Protein AF-A0A4S4ERW1-F1 (afdb_monomer)

Structure (mmCIF, N/CA/C/O backbone):
data_AF-A0A4S4ERW1-F1
#
_entry.id   AF-A0A4S4ERW1-F1
#
loop_
_atom_site.group_PDB
_atom_site.id
_atom_site.type_symbol
_atom_site.label_atom_id
_atom_site.label_alt_id
_atom_site.label_comp_id
_atom_site.label_asym_id
_atom_site.label_entity_id
_atom_site.label_seq_id
_atom_site.pdbx_PDB_ins_code
_atom_site.Cartn_x
_atom_site.Cartn_y
_atom_site.Cartn_z
_atom_site.occupancy
_atom_site.B_iso_or_equiv
_atom_site.auth_seq_id
_atom_site.auth_comp_id
_atom_site.auth_asym_id
_atom_site.auth_atom_id
_atom_site.pdbx_PDB_model_num
ATOM 1 N N . MET A 1 1 ? -37.618 -15.384 28.992 1.00 48.53 1 MET A N 1
ATOM 2 C CA . MET A 1 1 ? -36.360 -16.161 28.914 1.00 48.53 1 MET A CA 1
ATOM 3 C C . MET A 1 1 ? -36.629 -17.447 28.158 1.00 48.53 1 MET A C 1
ATOM 5 O O . MET A 1 1 ? -37.387 -18.264 28.655 1.00 48.53 1 MET A O 1
ATOM 9 N N . MET A 1 2 ? -36.035 -17.622 26.979 1.00 42.25 2 MET A N 1
ATOM 10 C CA . MET A 1 2 ? -36.024 -18.901 26.263 1.00 42.25 2 MET A CA 1
ATOM 11 C C . MET A 1 2 ? -34.745 -18.972 25.428 1.00 42.25 2 MET A C 1
ATOM 13 O O . MET A 1 2 ? -34.530 -18.161 24.532 1.00 42.25 2 MET A O 1
ATOM 17 N N . LYS A 1 3 ? -33.874 -19.918 25.790 1.00 64.06 3 LYS A N 1
ATOM 18 C CA . LYS A 1 3 ? -32.624 -20.248 25.101 1.00 64.06 3 LYS A CA 1
ATOM 19 C C . LYS A 1 3 ? -32.969 -21.125 23.900 1.00 64.06 3 LYS A C 1
ATOM 21 O O . LYS A 1 3 ? -33.607 -22.159 24.086 1.00 64.06 3 LYS A O 1
ATOM 26 N N . ARG A 1 4 ? -32.544 -20.751 22.692 1.00 68.12 4 ARG A N 1
ATOM 27 C CA . ARG A 1 4 ? -32.564 -21.662 21.540 1.00 68.12 4 ARG A CA 1
ATOM 28 C C . ARG A 1 4 ? -31.151 -21.833 20.998 1.00 68.12 4 ARG A C 1
ATOM 30 O O . ARG A 1 4 ? -30.452 -20.870 20.712 1.00 68.12 4 ARG A O 1
ATOM 37 N N . VAL A 1 5 ? -30.762 -23.101 21.003 1.00 56.06 5 VAL A N 1
ATOM 38 C CA . VAL A 1 5 ? -29.459 -23.695 20.715 1.00 56.06 5 VAL A CA 1
ATOM 39 C C . VAL A 1 5 ? -29.220 -23.686 19.205 1.00 56.06 5 VAL A C 1
ATOM 41 O O . VAL A 1 5 ? -30.100 -24.091 18.447 1.00 56.06 5 VAL A O 1
ATOM 44 N N . TRP A 1 6 ? -28.037 -23.256 18.769 1.00 48.66 6 TRP A N 1
ATOM 45 C CA . TRP A 1 6 ? -27.617 -23.344 17.371 1.00 48.66 6 TRP A CA 1
ATOM 46 C C . TRP A 1 6 ? -27.142 -24.773 17.073 1.00 48.66 6 TRP A C 1
ATOM 48 O O . TRP A 1 6 ? -26.210 -25.263 17.707 1.00 48.66 6 TRP A O 1
ATOM 58 N N . ARG A 1 7 ? -27.804 -25.464 16.134 1.00 51.75 7 ARG A N 1
ATOM 59 C CA . ARG A 1 7 ? -27.327 -26.745 15.590 1.00 51.75 7 ARG A CA 1
ATOM 60 C C . ARG A 1 7 ? -26.324 -26.454 14.476 1.00 51.75 7 ARG A C 1
ATOM 62 O O . ARG A 1 7 ? -26.685 -25.849 13.473 1.00 51.75 7 ARG A O 1
ATOM 69 N N . ILE A 1 8 ? -25.089 -26.900 14.660 1.00 54.84 8 ILE A N 1
ATOM 70 C CA . ILE A 1 8 ? -24.050 -26.907 13.629 1.00 54.84 8 ILE A CA 1
ATOM 71 C C . ILE A 1 8 ? -24.342 -28.109 12.726 1.00 54.84 8 ILE A C 1
ATOM 73 O O . ILE A 1 8 ? -24.468 -29.227 13.226 1.00 54.84 8 ILE A O 1
ATOM 77 N N . SER A 1 9 ? -24.517 -27.876 11.424 1.00 55.94 9 SER A N 1
ATOM 78 C CA . SER A 1 9 ? -24.581 -28.960 10.440 1.00 55.94 9 SER A CA 1
ATOM 79 C C . SER A 1 9 ? -23.174 -29.220 9.921 1.00 55.94 9 SER A C 1
ATOM 81 O O . SER A 1 9 ? -22.561 -28.346 9.314 1.00 55.94 9 SER A O 1
ATOM 83 N N . ASP A 1 10 ? -22.686 -30.416 10.225 1.00 54.62 10 ASP A N 1
ATOM 84 C CA . ASP A 1 10 ? -21.491 -31.043 9.677 1.00 54.62 10 ASP A CA 1
ATOM 85 C C . ASP A 1 10 ? -21.842 -31.661 8.316 1.00 54.62 10 ASP A C 1
ATOM 87 O O . ASP A 1 10 ? -22.820 -32.405 8.200 1.00 54.62 10 ASP A O 1
ATOM 91 N N . ALA A 1 11 ? -21.077 -31.317 7.284 1.00 50.59 11 ALA A N 1
ATOM 92 C CA . ALA A 1 11 ? -21.122 -31.978 5.988 1.00 50.59 11 ALA A CA 1
ATOM 93 C C . ALA A 1 11 ? -19.751 -31.851 5.315 1.00 50.59 11 ALA A C 1
ATOM 95 O O . ALA A 1 11 ? -19.509 -30.986 4.473 1.00 50.59 11 ALA A O 1
ATOM 96 N N . ALA A 1 12 ? -18.846 -32.744 5.702 1.00 55.03 12 ALA A N 1
ATOM 97 C CA . ALA A 1 12 ? -17.733 -33.155 4.866 1.00 55.03 12 ALA A CA 1
ATOM 98 C C . ALA A 1 12 ? -18.267 -33.930 3.652 1.00 55.03 12 ALA A C 1
ATOM 100 O O . ALA A 1 12 ? -18.848 -34.993 3.844 1.00 55.03 12 ALA A O 1
ATOM 101 N N . GLN A 1 13 ? -18.027 -33.446 2.430 1.00 47.94 13 GLN A N 1
ATOM 102 C CA . GLN A 1 13 ? -17.860 -34.292 1.240 1.00 47.94 13 GLN A C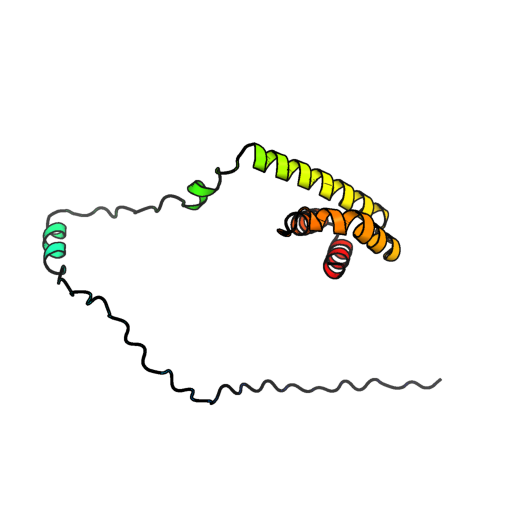A 1
ATOM 103 C C . GLN A 1 13 ? -16.909 -33.604 0.256 1.00 47.94 13 GLN A C 1
ATOM 105 O O . GLN A 1 13 ? -17.265 -32.658 -0.441 1.00 47.94 13 GLN A O 1
ATOM 110 N N . ALA A 1 14 ? -15.670 -34.090 0.228 1.00 51.53 14 ALA A N 1
ATOM 111 C CA . ALA A 1 14 ? -14.765 -33.906 -0.890 1.00 51.53 14 ALA A CA 1
ATOM 112 C C . ALA A 1 14 ? -15.038 -35.041 -1.882 1.00 51.53 14 ALA A C 1
ATOM 114 O O . ALA A 1 14 ? -14.721 -36.187 -1.578 1.00 51.53 14 ALA A O 1
ATOM 115 N N . GLU A 1 15 ? -15.596 -34.741 -3.056 1.00 46.62 15 GLU A N 1
ATOM 116 C CA . GLU A 1 15 ? -15.647 -35.704 -4.159 1.00 46.62 15 GLU A CA 1
ATOM 117 C C . GLU A 1 15 ? -14.982 -35.124 -5.413 1.00 46.62 15 GLU A C 1
ATOM 119 O O . GLU A 1 15 ? -15.461 -34.203 -6.075 1.00 46.62 15 GLU A O 1
ATOM 124 N N . LEU A 1 16 ? -13.807 -35.690 -5.694 1.00 52.97 16 LEU A N 1
ATOM 125 C CA . LEU A 1 16 ? -13.060 -35.604 -6.937 1.00 52.97 16 LEU A CA 1
ATOM 126 C C . LEU A 1 16 ? -13.850 -36.300 -8.051 1.00 52.97 16 LEU A C 1
ATOM 128 O O . LEU A 1 16 ? -13.867 -37.526 -8.117 1.00 52.97 16 LEU A O 1
ATOM 132 N N . PHE A 1 17 ? -14.398 -35.537 -8.994 1.00 43.50 17 PHE A N 1
ATOM 133 C CA . PHE A 1 17 ? -14.829 -36.086 -10.282 1.00 43.50 17 PHE A CA 1
ATOM 134 C C . PHE A 1 17 ? -14.061 -35.440 -11.430 1.00 43.50 17 PHE A C 1
ATOM 136 O O . PHE A 1 17 ? -14.553 -34.586 -12.162 1.00 43.50 17 PHE A O 1
ATOM 143 N N . LEU A 1 18 ? -12.827 -35.909 -11.618 1.00 51.59 18 LEU A N 1
ATOM 144 C CA . LEU A 1 18 ? -12.153 -35.853 -12.909 1.00 51.59 18 LEU A CA 1
ATOM 145 C C . LEU A 1 18 ? -12.619 -37.043 -13.749 1.00 51.59 18 LEU A C 1
ATOM 147 O O . LEU A 1 18 ? -11.984 -38.094 -13.722 1.00 51.59 18 LEU A O 1
ATOM 151 N N . HIS A 1 19 ? -13.686 -36.892 -14.536 1.00 43.12 19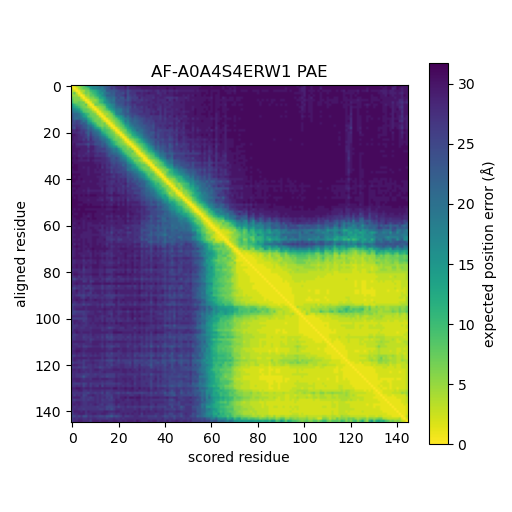 HIS A N 1
ATOM 152 C CA . HIS A 1 19 ? -13.784 -37.681 -15.762 1.00 43.12 19 HIS A CA 1
ATOM 153 C C . HIS A 1 19 ? -14.754 -37.104 -16.798 1.00 43.12 19 HIS A C 1
ATOM 155 O O . HIS A 1 19 ? -15.942 -36.942 -16.546 1.00 43.12 19 HIS A O 1
ATOM 161 N N . ARG A 1 20 ? -14.222 -37.011 -18.024 1.00 40.66 20 ARG A N 1
ATOM 162 C CA . ARG A 1 20 ? -14.923 -37.172 -19.305 1.00 40.66 20 ARG A CA 1
ATOM 163 C C . ARG A 1 20 ? -15.572 -35.924 -19.903 1.00 40.66 20 ARG A C 1
ATOM 165 O O . ARG A 1 20 ? -16.725 -35.612 -19.645 1.00 40.66 20 ARG A O 1
ATOM 172 N N . SER A 1 21 ? -14.891 -35.364 -20.903 1.00 42.81 21 SER A N 1
ATOM 173 C CA . SER A 1 21 ? -15.470 -35.217 -22.246 1.00 42.81 21 SER A CA 1
ATOM 174 C C . SER A 1 21 ? -14.363 -35.084 -23.290 1.00 42.81 21 SER A C 1
ATOM 176 O O . SER A 1 21 ? -13.556 -34.163 -23.275 1.00 42.81 21 SER A O 1
ATOM 178 N N . SER A 1 22 ? -14.326 -36.076 -24.177 1.00 56.50 22 SER A N 1
ATOM 179 C CA . SER A 1 22 ? -13.479 -36.157 -25.361 1.00 56.50 22 SER A CA 1
ATOM 180 C C . SER A 1 22 ? -13.857 -35.046 -26.343 1.00 56.50 22 SER A C 1
ATOM 182 O O . SER A 1 22 ? -14.948 -35.064 -26.907 1.00 56.50 22 SER A O 1
ATOM 184 N N . ALA A 1 23 ? -12.949 -34.099 -26.569 1.00 43.84 23 ALA A N 1
ATOM 185 C CA . ALA A 1 23 ? -13.012 -33.181 -27.698 1.00 43.84 23 ALA A CA 1
ATOM 186 C C . ALA A 1 23 ? -11.847 -33.509 -28.637 1.00 43.84 23 ALA A C 1
ATOM 188 O O . ALA A 1 23 ? -10.683 -33.333 -28.289 1.00 43.84 23 ALA A O 1
ATOM 189 N N . LYS A 1 24 ? -12.169 -34.044 -29.819 1.00 56.22 24 LYS A N 1
ATOM 190 C CA . LYS A 1 24 ? -11.221 -34.289 -30.915 1.00 56.22 24 LYS A CA 1
ATOM 191 C C . LYS A 1 24 ? -10.533 -32.972 -31.309 1.00 56.22 24 LYS A C 1
ATOM 193 O O . LYS A 1 24 ? -11.237 -32.078 -31.786 1.00 56.22 24 LYS A O 1
ATOM 198 N N . PRO A 1 25 ? -9.198 -32.838 -31.223 1.00 42.16 25 PRO A N 1
ATOM 199 C CA . PRO A 1 25 ? -8.510 -31.733 -31.867 1.00 42.16 25 PRO A CA 1
ATOM 200 C C . PRO A 1 25 ? -8.324 -32.067 -33.348 1.00 42.16 25 PRO A C 1
ATOM 202 O O . PRO A 1 25 ? -7.793 -33.116 -33.711 1.00 42.16 25 PRO A O 1
ATOM 205 N N . LYS A 1 26 ? -8.808 -31.165 -34.200 1.00 48.53 26 LYS A N 1
ATOM 206 C CA . LYS A 1 26 ? -8.589 -31.165 -35.646 1.00 48.53 26 LYS A CA 1
ATOM 207 C C . LYS A 1 26 ? -7.084 -31.122 -35.931 1.00 48.53 26 LYS A C 1
ATOM 209 O O . LYS A 1 26 ? -6.363 -30.326 -35.337 1.00 48.53 26 LYS A O 1
ATOM 214 N N . THR A 1 27 ? -6.651 -31.981 -36.849 1.00 43.81 27 THR A N 1
ATOM 215 C CA . THR A 1 27 ? -5.307 -32.058 -37.422 1.00 43.81 27 THR A CA 1
ATOM 216 C C . THR A 1 27 ? -4.773 -30.673 -37.778 1.00 43.81 27 THR A C 1
ATOM 218 O O . THR A 1 27 ? -5.304 -30.012 -38.668 1.00 43.81 27 THR A O 1
ATOM 221 N N . LEU A 1 28 ? -3.704 -30.257 -37.103 1.00 39.59 28 LEU A N 1
ATOM 222 C CA . LEU A 1 28 ? -2.880 -29.121 -37.493 1.00 39.59 28 LEU A CA 1
ATOM 223 C C . LEU A 1 28 ? -1.457 -29.658 -37.650 1.00 39.59 28 LEU A C 1
ATOM 225 O O . LEU A 1 28 ? -0.765 -29.961 -36.680 1.00 39.59 28 LEU A O 1
ATOM 229 N N . THR A 1 29 ? -1.090 -29.892 -38.906 1.00 44.62 29 THR A N 1
ATOM 230 C CA . THR A 1 29 ? 0.228 -30.345 -39.341 1.00 44.62 29 THR A CA 1
ATOM 231 C C . THR A 1 29 ? 1.265 -29.293 -38.960 1.00 44.62 29 THR A C 1
ATOM 233 O O . THR A 1 29 ? 1.405 -28.286 -39.646 1.00 44.62 29 THR A O 1
ATOM 236 N N . ASN A 1 30 ? 1.992 -29.521 -37.868 1.00 46.06 30 ASN A N 1
ATOM 237 C CA . ASN A 1 30 ? 3.216 -28.785 -37.564 1.00 46.06 30 ASN A CA 1
ATOM 238 C C . ASN A 1 30 ? 4.404 -29.528 -38.197 1.00 46.06 30 ASN A C 1
ATOM 240 O O . ASN A 1 30 ? 4.555 -30.728 -37.949 1.00 46.06 30 ASN A O 1
ATOM 244 N N . PRO A 1 31 ? 5.270 -28.864 -38.982 1.00 44.91 31 PRO A N 1
ATOM 245 C CA . PRO A 1 31 ? 6.525 -29.462 -39.405 1.00 44.91 31 PRO A CA 1
ATOM 246 C C . PRO A 1 31 ? 7.461 -29.535 -38.190 1.00 44.91 31 PRO A C 1
ATOM 248 O O . PRO A 1 31 ? 7.948 -28.522 -37.693 1.00 44.91 31 PRO A O 1
ATOM 251 N N . LEU A 1 32 ? 7.692 -30.747 -37.686 1.00 46.69 32 LEU A N 1
ATOM 252 C CA . LEU A 1 32 ? 8.765 -31.022 -36.732 1.00 46.69 32 LEU A CA 1
ATOM 253 C C . LEU A 1 32 ? 10.115 -30.693 -37.395 1.00 46.69 32 LEU A C 1
ATOM 255 O O . LEU A 1 32 ? 10.387 -31.228 -38.473 1.00 46.69 32 LEU A O 1
ATOM 259 N N . PRO A 1 33 ? 11.010 -29.909 -36.767 1.00 48.50 33 PRO A N 1
ATOM 260 C CA . PRO A 1 33 ? 12.412 -29.979 -37.125 1.00 48.50 33 PRO A CA 1
ATOM 261 C C . PRO A 1 33 ? 12.922 -31.334 -36.630 1.00 48.50 33 PRO A C 1
ATOM 263 O O . PRO A 1 33 ? 12.950 -31.619 -35.432 1.00 48.50 33 PRO A O 1
ATOM 266 N N . ILE A 1 34 ? 13.273 -32.197 -37.579 1.00 48.75 34 ILE A N 1
ATOM 267 C CA . ILE A 1 34 ? 13.995 -33.444 -37.343 1.00 48.75 34 ILE A CA 1
ATOM 268 C C . ILE A 1 34 ? 15.276 -33.072 -36.592 1.00 48.75 34 ILE A C 1
ATOM 270 O O . ILE A 1 34 ? 16.225 -32.563 -37.185 1.00 48.75 34 ILE A O 1
ATOM 274 N N . LEU A 1 35 ? 15.305 -33.306 -35.278 1.00 41.75 35 LEU A N 1
ATOM 275 C CA . LEU A 1 35 ? 16.542 -33.291 -34.513 1.00 41.75 35 LEU A CA 1
ATOM 276 C C . LEU A 1 35 ? 17.329 -34.528 -34.952 1.00 41.75 35 LEU A C 1
ATOM 278 O O . LEU A 1 35 ? 17.126 -35.638 -34.453 1.00 41.75 35 LEU A O 1
ATOM 282 N N . THR A 1 36 ? 18.189 -34.346 -35.947 1.00 42.97 36 THR A N 1
ATOM 283 C CA . THR A 1 36 ? 19.213 -35.307 -36.336 1.00 42.97 36 THR A CA 1
ATOM 284 C C . THR A 1 36 ? 20.004 -35.674 -35.084 1.00 42.97 36 THR A C 1
ATOM 286 O O . THR A 1 36 ? 20.765 -34.872 -34.546 1.00 42.97 36 THR A O 1
ATOM 289 N N . LYS A 1 37 ? 19.807 -36.904 -34.591 1.00 47.06 37 LYS A N 1
ATOM 290 C CA . LYS A 1 37 ? 20.675 -37.545 -33.599 1.00 47.06 37 LYS A CA 1
ATOM 291 C C . LYS A 1 37 ? 22.073 -37.670 -34.205 1.00 47.06 37 LYS A C 1
ATOM 293 O O . LYS A 1 37 ? 22.428 -38.701 -34.770 1.00 47.06 37 LYS A O 1
ATOM 298 N N . ILE A 1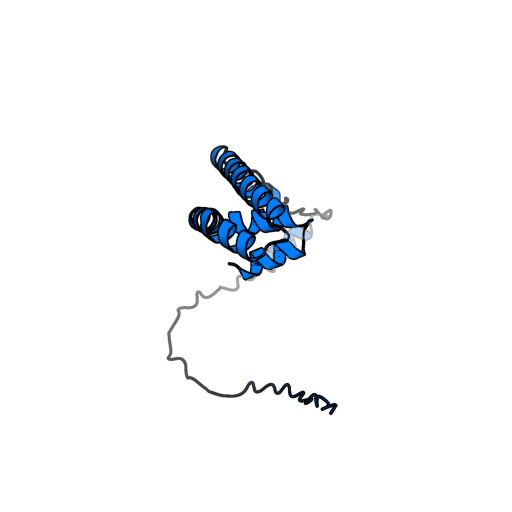 38 ? 22.876 -36.618 -34.097 1.00 50.28 38 ILE A N 1
ATOM 299 C CA . ILE A 1 38 ? 24.315 -36.718 -34.301 1.00 50.28 38 ILE A CA 1
ATOM 300 C C . ILE A 1 38 ? 24.852 -37.423 -33.058 1.00 50.28 38 ILE A C 1
ATOM 302 O O . ILE A 1 38 ? 24.833 -36.888 -31.952 1.00 50.28 38 ILE A O 1
ATOM 306 N N . SER A 1 39 ? 25.271 -38.672 -33.246 1.00 49.66 39 SER A N 1
ATOM 307 C CA . SER A 1 39 ? 25.946 -39.497 -32.249 1.00 49.66 39 SER A CA 1
ATOM 308 C C . SER A 1 39 ? 27.298 -38.869 -31.877 1.00 49.66 39 SER A C 1
ATOM 310 O O . SER A 1 39 ? 28.348 -39.275 -32.371 1.00 49.66 39 SER A O 1
ATOM 312 N N . THR A 1 40 ? 27.291 -37.893 -30.970 1.00 51.41 40 THR A N 1
ATOM 313 C CA . THR A 1 40 ? 28.498 -37.283 -30.378 1.00 51.41 40 THR A CA 1
ATOM 314 C C . THR A 1 40 ? 29.173 -38.174 -29.331 1.00 51.41 40 THR A C 1
ATOM 316 O O . THR A 1 40 ? 30.210 -37.811 -28.779 1.00 51.41 40 THR A O 1
ATOM 319 N N . GLN A 1 41 ? 28.657 -39.383 -29.093 1.00 50.16 41 GLN A N 1
ATOM 320 C CA . GLN A 1 41 ? 29.158 -40.276 -28.046 1.00 50.16 41 GLN A CA 1
ATOM 321 C C . GLN A 1 41 ? 30.599 -40.767 -28.283 1.00 50.16 41 GLN A C 1
ATOM 323 O O . GLN A 1 41 ? 31.273 -41.139 -27.325 1.00 50.16 41 GLN A O 1
ATOM 328 N N . ARG A 1 42 ? 31.108 -40.727 -29.528 1.00 45.78 42 ARG A N 1
ATOM 329 C CA . ARG A 1 42 ? 32.518 -41.054 -29.821 1.00 45.78 42 ARG A CA 1
ATOM 330 C C . ARG A 1 42 ? 33.485 -39.903 -29.555 1.00 45.78 42 ARG A C 1
ATOM 332 O O . ARG A 1 42 ? 34.555 -40.158 -29.021 1.00 45.78 42 ARG A O 1
ATOM 339 N N . PHE A 1 43 ? 33.106 -38.659 -29.849 1.00 47.94 43 PHE A N 1
ATOM 340 C CA . PHE A 1 43 ? 34.039 -37.526 -29.766 1.00 47.94 43 PHE A CA 1
ATOM 341 C C . PHE A 1 43 ? 34.364 -37.130 -28.319 1.00 47.94 43 PHE A C 1
ATOM 343 O O . PHE A 1 43 ? 35.458 -36.671 -28.015 1.00 47.94 43 PHE A O 1
ATOM 350 N N . ILE A 1 44 ? 33.426 -37.359 -27.396 1.00 53.34 44 ILE A N 1
ATOM 351 C CA . ILE A 1 44 ? 33.623 -37.029 -25.981 1.00 53.34 44 ILE A CA 1
ATOM 352 C C . ILE A 1 44 ? 34.615 -38.001 -25.323 1.00 53.34 44 ILE A C 1
ATOM 354 O O . ILE A 1 44 ? 35.395 -37.591 -24.472 1.00 53.34 44 ILE A O 1
ATOM 358 N N . ARG A 1 45 ? 34.661 -39.277 -25.730 1.00 48.16 45 ARG A N 1
ATOM 359 C CA . ARG A 1 45 ? 35.471 -40.296 -25.036 1.00 48.16 45 ARG A CA 1
ATOM 360 C C . ARG A 1 45 ? 36.984 -40.145 -25.245 1.00 48.16 45 ARG A C 1
ATOM 362 O O . ARG A 1 45 ? 37.738 -40.618 -24.401 1.00 48.16 45 ARG A O 1
ATOM 369 N N . GLU A 1 46 ? 37.420 -39.481 -26.314 1.00 46.22 46 GLU A N 1
ATOM 370 C CA . GLU A 1 46 ? 38.848 -39.282 -26.614 1.00 46.22 46 GLU A CA 1
ATOM 371 C C . GLU A 1 46 ? 39.487 -38.121 -25.838 1.00 46.22 46 GLU A C 1
ATOM 373 O O . GLU A 1 46 ? 40.667 -38.197 -25.505 1.00 46.22 46 GLU A O 1
ATOM 378 N N . LEU A 1 47 ? 38.729 -37.089 -25.447 1.00 49.41 47 LEU A N 1
ATOM 379 C CA . LEU A 1 47 ? 39.295 -35.957 -24.696 1.00 49.41 47 LEU A CA 1
ATOM 380 C C . LEU A 1 47 ? 39.527 -36.265 -23.206 1.00 49.41 47 LEU A C 1
ATOM 382 O O . LEU A 1 47 ? 40.439 -35.706 -22.598 1.00 49.41 47 LEU A O 1
ATOM 386 N N . TYR A 1 48 ? 38.759 -37.186 -22.615 1.00 47.47 48 TYR A N 1
ATOM 387 C CA . TYR A 1 48 ? 38.883 -37.541 -21.191 1.00 47.47 48 TYR A CA 1
ATOM 388 C C . TYR A 1 48 ? 39.962 -38.589 -20.889 1.00 47.47 48 TYR A C 1
ATOM 390 O O . TYR A 1 48 ? 40.288 -38.798 -19.724 1.00 47.47 48 TYR A O 1
ATOM 398 N N . ALA A 1 49 ? 40.546 -39.234 -21.904 1.00 49.78 49 ALA A N 1
ATOM 399 C CA . ALA A 1 49 ? 41.631 -40.198 -21.702 1.00 49.78 49 ALA A CA 1
ATOM 400 C C . ALA A 1 49 ? 43.009 -39.532 -21.495 1.00 49.78 49 ALA A C 1
ATOM 402 O O . ALA A 1 49 ? 43.950 -40.206 -21.087 1.00 49.78 49 ALA A O 1
ATOM 403 N N . SER A 1 50 ? 43.137 -38.220 -21.749 1.00 54.28 50 SER A N 1
ATOM 404 C CA . SER A 1 50 ? 44.426 -37.507 -21.720 1.00 54.28 50 SER A CA 1
ATOM 405 C C . SER A 1 50 ? 44.568 -36.452 -20.616 1.00 54.28 50 SER A C 1
ATOM 407 O O . SER A 1 50 ? 45.636 -35.853 -20.498 1.00 54.28 50 SER A O 1
ATOM 409 N N . GLN A 1 51 ? 43.553 -36.184 -19.797 1.00 51.16 51 GLN A N 1
ATOM 410 C CA . GLN A 1 51 ? 43.678 -35.199 -18.720 1.00 51.16 51 GLN A CA 1
ATOM 411 C C . GLN A 1 51 ? 42.945 -35.691 -17.484 1.00 51.16 51 GLN A C 1
ATOM 413 O O . GLN A 1 51 ? 41.733 -35.861 -17.515 1.00 51.16 51 GLN A O 1
ATOM 418 N N . ASN A 1 52 ? 43.681 -35.878 -16.387 1.00 54.25 52 ASN A N 1
ATOM 419 C CA . ASN A 1 52 ? 43.101 -35.912 -15.048 1.00 54.25 52 ASN A CA 1
ATOM 420 C C . ASN A 1 52 ? 42.293 -34.618 -14.843 1.00 54.25 52 ASN A C 1
ATOM 422 O O . ASN A 1 52 ? 42.914 -33.560 -14.683 1.00 54.25 52 ASN A O 1
ATOM 426 N N . PRO A 1 53 ? 40.948 -34.636 -14.826 1.00 52.84 53 PRO A N 1
ATOM 427 C CA . PRO A 1 53 ? 40.196 -33.430 -14.568 1.00 52.84 53 PRO A CA 1
ATOM 428 C C . PRO A 1 53 ? 40.129 -33.279 -13.051 1.00 52.84 53 PRO A C 1
ATOM 430 O O . PRO A 1 53 ? 39.441 -34.027 -12.355 1.00 52.84 53 PRO A O 1
ATOM 433 N N . LYS A 1 54 ? 40.843 -32.283 -12.525 1.00 63.38 54 LYS A N 1
ATOM 434 C CA . LYS A 1 54 ? 40.453 -31.660 -11.256 1.00 63.38 54 LYS A CA 1
ATOM 435 C C . LYS A 1 54 ? 38.967 -31.296 -11.398 1.00 63.38 54 LYS A C 1
ATOM 437 O O . LYS A 1 54 ? 38.616 -30.759 -12.451 1.00 63.38 54 LYS A O 1
ATOM 442 N N . PRO A 1 55 ? 38.093 -31.566 -10.413 1.00 57.62 55 PRO A N 1
ATOM 443 C CA . PRO A 1 55 ? 36.705 -31.141 -10.501 1.00 57.62 55 PRO A CA 1
ATOM 444 C C . PRO A 1 55 ? 36.689 -29.613 -10.557 1.00 57.62 55 PRO A C 1
ATOM 446 O O . PRO A 1 55 ? 36.851 -28.938 -9.543 1.00 57.62 55 PRO A O 1
ATOM 449 N N . SER A 1 56 ? 36.569 -29.054 -11.760 1.00 62.06 56 SER A N 1
ATOM 450 C CA . SER A 1 56 ? 36.295 -27.640 -11.935 1.00 62.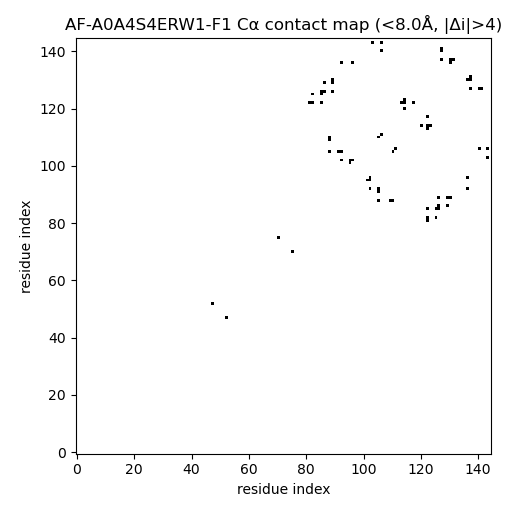06 56 SER A CA 1
ATOM 451 C C . SER A 1 56 ? 34.876 -27.441 -11.435 1.00 62.06 56 SER A C 1
ATOM 453 O O . SER A 1 56 ? 33.910 -27.829 -12.096 1.00 62.06 56 SER A O 1
ATOM 455 N N . SER A 1 57 ? 34.751 -26.894 -10.231 1.00 62.75 57 SER A N 1
ATOM 456 C CA . SER A 1 57 ? 33.504 -26.331 -9.750 1.00 62.75 57 SER A CA 1
ATOM 457 C C . SER A 1 57 ? 33.102 -25.231 -10.727 1.00 62.75 57 SER A C 1
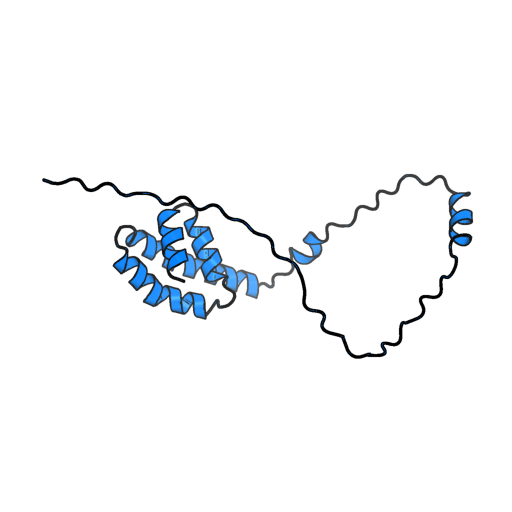ATOM 459 O O . SER A 1 57 ? 33.572 -24.098 -10.653 1.00 62.75 57 SER A O 1
ATOM 461 N N . PHE A 1 58 ? 32.247 -25.568 -11.691 1.00 61.47 58 PHE A N 1
ATOM 462 C CA . PHE A 1 58 ? 31.532 -24.575 -12.477 1.00 61.47 58 PHE A CA 1
ATOM 463 C C . PHE A 1 58 ? 30.556 -23.879 -11.527 1.00 61.47 58 PHE A C 1
ATOM 465 O O . PHE A 1 58 ? 29.394 -24.252 -11.403 1.00 61.47 58 PHE A O 1
ATOM 472 N N . SER A 1 59 ? 31.077 -22.909 -10.778 1.00 68.62 59 SER A N 1
ATOM 473 C CA . SER A 1 59 ? 30.273 -21.979 -10.005 1.00 68.62 59 SER A CA 1
ATOM 474 C C . SER A 1 59 ? 29.549 -21.105 -11.016 1.00 68.62 59 SER A C 1
ATOM 476 O O . SER A 1 59 ? 30.176 -20.301 -11.709 1.00 68.62 59 SER A O 1
ATOM 478 N N . PHE A 1 60 ? 28.241 -21.310 -11.166 1.00 68.56 60 PHE A N 1
ATOM 479 C CA . PHE A 1 60 ? 27.420 -20.373 -11.916 1.00 68.56 60 PHE A CA 1
ATOM 480 C C . PHE A 1 60 ? 27.547 -19.007 -11.231 1.00 68.56 60 PHE A C 1
ATOM 482 O O . PHE A 1 60 ? 27.262 -18.912 -10.033 1.00 68.56 60 PHE A O 1
ATOM 489 N N . PRO A 1 61 ? 27.997 -17.952 -11.937 1.00 72.19 61 PRO A N 1
ATOM 490 C CA . PRO A 1 61 ? 28.025 -16.622 -11.353 1.00 72.19 61 PRO A CA 1
ATOM 491 C C . PRO A 1 61 ? 26.609 -16.266 -10.905 1.00 72.19 61 PRO A C 1
ATOM 493 O O . PRO A 1 61 ? 25.642 -16.566 -11.605 1.00 72.19 61 PRO A O 1
ATOM 496 N N . ASN A 1 62 ? 26.490 -15.672 -9.718 1.00 77.94 62 ASN A N 1
ATOM 497 C CA . ASN A 1 62 ? 25.207 -15.329 -9.122 1.00 77.94 62 ASN A CA 1
ATOM 498 C C . ASN A 1 62 ? 24.414 -14.419 -10.075 1.00 77.94 62 ASN A C 1
ATOM 500 O O . ASN A 1 62 ? 24.673 -13.218 -10.164 1.00 77.94 62 ASN A O 1
ATOM 504 N N . ILE A 1 63 ? 23.450 -15.008 -10.786 1.00 78.75 63 ILE A N 1
ATOM 505 C CA . ILE A 1 63 ? 22.647 -14.337 -11.813 1.00 78.75 63 ILE A CA 1
ATOM 506 C C . ILE A 1 63 ? 21.860 -13.172 -11.197 1.00 78.75 63 ILE A C 1
ATOM 508 O O . ILE A 1 63 ? 21.639 -12.167 -11.865 1.00 78.75 63 ILE A O 1
ATOM 512 N N . ILE A 1 64 ? 21.523 -13.249 -9.902 1.00 75.19 64 ILE A N 1
ATOM 513 C CA . ILE A 1 64 ? 20.833 -12.183 -9.160 1.00 75.19 64 ILE A CA 1
ATOM 514 C C . ILE A 1 64 ? 21.639 -10.874 -9.212 1.00 75.19 64 ILE A C 1
ATOM 516 O O . ILE A 1 64 ? 21.065 -9.804 -9.409 1.00 75.19 64 ILE A O 1
ATOM 520 N N . GLY A 1 65 ? 22.973 -10.948 -9.133 1.00 75.81 65 GLY A N 1
ATOM 521 C CA . GLY A 1 65 ? 23.852 -9.776 -9.196 1.00 75.81 65 GLY A CA 1
ATOM 522 C C . GLY A 1 65 ? 23.811 -9.032 -10.537 1.00 75.81 65 GLY A C 1
ATOM 523 O O . GLY A 1 65 ? 24.094 -7.838 -10.578 1.00 75.81 65 GLY A O 1
ATOM 524 N N . LEU A 1 66 ? 23.401 -9.695 -11.625 1.00 75.38 66 LEU A N 1
ATOM 525 C CA . LEU A 1 66 ? 23.246 -9.063 -12.943 1.00 75.38 66 LEU A CA 1
ATOM 526 C C . LEU A 1 66 ? 22.027 -8.129 -13.007 1.00 75.38 66 LEU A C 1
ATOM 528 O O . LEU A 1 66 ? 21.979 -7.233 -13.853 1.00 75.38 66 LEU A O 1
ATOM 532 N N . PHE A 1 67 ? 21.057 -8.331 -12.113 1.00 73.12 67 PHE A N 1
ATOM 533 C CA . PHE A 1 67 ? 19.810 -7.569 -12.050 1.00 73.12 67 PHE A CA 1
ATOM 534 C C . PHE A 1 67 ? 19.737 -6.639 -10.832 1.00 73.12 67 PHE A C 1
ATOM 536 O O . PHE A 1 67 ? 19.020 -5.644 -10.882 1.00 73.12 67 PHE A O 1
ATOM 543 N N . ALA A 1 68 ? 20.509 -6.912 -9.774 1.00 69.56 68 ALA A N 1
ATOM 544 C CA . ALA A 1 68 ? 20.473 -6.164 -8.515 1.00 69.56 68 ALA A CA 1
ATOM 545 C C . ALA A 1 68 ? 20.836 -4.670 -8.648 1.00 69.56 68 ALA A C 1
ATOM 547 O O . ALA A 1 68 ? 20.388 -3.859 -7.843 1.00 69.56 68 ALA A O 1
ATOM 548 N N . ASN A 1 69 ? 21.607 -4.292 -9.674 1.00 65.00 69 ASN A N 1
ATOM 549 C CA . ASN A 1 69 ? 22.184 -2.947 -9.794 1.00 65.00 69 ASN A CA 1
ATOM 550 C C . ASN A 1 69 ? 21.571 -2.125 -10.943 1.00 65.00 69 ASN A C 1
ATOM 552 O O . ASN A 1 69 ? 22.108 -1.082 -11.308 1.00 65.00 69 ASN A O 1
ATOM 556 N N . LYS A 1 70 ? 20.481 -2.595 -11.564 1.00 66.62 70 LYS A N 1
ATOM 557 C CA . LYS A 1 70 ? 19.900 -1.974 -12.767 1.00 66.62 70 LYS A CA 1
ATOM 558 C C . LYS A 1 70 ? 18.761 -0.994 -12.474 1.00 66.62 70 LYS A C 1
ATOM 560 O O . LYS A 1 70 ? 17.786 -0.951 -13.216 1.00 66.62 70 LYS A O 1
ATOM 565 N N . TRP A 1 71 ? 18.873 -0.198 -11.418 1.00 75.12 71 TRP A N 1
ATOM 566 C CA . TRP A 1 71 ? 17.938 0.906 -11.190 1.00 75.12 71 TRP A CA 1
ATOM 567 C C . TRP A 1 71 ? 18.565 2.205 -11.657 1.00 75.12 71 TRP A C 1
ATOM 569 O O . TRP A 1 71 ? 19.694 2.538 -11.293 1.00 75.12 71 TRP A O 1
ATOM 579 N N . SER A 1 72 ? 17.845 2.934 -12.501 1.00 82.12 72 SER A N 1
ATOM 580 C CA . SER A 1 72 ? 18.250 4.277 -12.874 1.00 82.12 72 SER A CA 1
ATOM 581 C C . SER A 1 72 ? 18.110 5.213 -11.669 1.00 82.12 72 SER A C 1
ATOM 583 O O . SER A 1 72 ? 17.347 4.967 -10.733 1.00 82.12 72 SER A O 1
ATOM 585 N N . CYS A 1 73 ? 18.817 6.344 -11.694 1.00 80.56 73 CYS A N 1
ATOM 586 C CA . CYS A 1 73 ? 18.642 7.385 -10.677 1.00 80.56 73 CYS A CA 1
ATOM 587 C C . CYS A 1 73 ? 17.191 7.916 -10.634 1.00 80.56 73 CYS A C 1
ATOM 589 O O . CYS A 1 73 ? 16.726 8.369 -9.590 1.00 80.56 73 CYS A O 1
ATOM 591 N N . ALA A 1 74 ? 16.460 7.840 -11.753 1.00 84.12 74 ALA A N 1
ATOM 592 C CA . ALA A 1 74 ? 15.040 8.171 -11.798 1.00 84.12 74 ALA A CA 1
ATOM 593 C C . ALA A 1 74 ? 14.187 7.154 -11.023 1.00 84.12 74 ALA A C 1
ATOM 595 O O . ALA A 1 74 ? 13.319 7.573 -10.264 1.00 84.12 74 ALA A O 1
ATOM 596 N N . ASP A 1 75 ? 14.485 5.856 -11.136 1.00 85.38 75 ASP A N 1
ATOM 597 C CA . ASP A 1 75 ? 13.755 4.798 -10.422 1.00 85.38 75 ASP A CA 1
ATOM 598 C C . ASP A 1 75 ? 13.934 4.917 -8.905 1.00 85.38 75 ASP A C 1
ATOM 600 O O . ASP A 1 75 ? 12.972 4.803 -8.147 1.00 85.38 75 ASP A O 1
ATOM 604 N N . ILE A 1 76 ? 15.162 5.208 -8.455 1.00 86.75 76 ILE A N 1
ATOM 605 C CA . ILE A 1 76 ? 15.458 5.421 -7.031 1.00 86.75 76 ILE A CA 1
ATOM 606 C C . ILE A 1 76 ? 14.628 6.590 -6.490 1.00 86.75 76 ILE A C 1
ATOM 608 O O . ILE A 1 76 ? 13.949 6.435 -5.475 1.00 86.75 76 ILE A O 1
ATOM 612 N N . ARG A 1 77 ? 14.622 7.725 -7.203 1.00 88.69 77 ARG A N 1
ATOM 613 C CA . ARG A 1 77 ? 13.845 8.910 -6.813 1.00 88.69 77 ARG A CA 1
ATOM 614 C C . ARG A 1 77 ? 12.342 8.661 -6.814 1.00 88.69 77 ARG A C 1
ATOM 616 O O . ARG A 1 77 ? 11.667 9.071 -5.879 1.00 88.69 77 ARG A O 1
ATOM 623 N N . ALA A 1 78 ? 11.816 7.992 -7.839 1.00 88.75 78 ALA A N 1
ATOM 624 C CA . ALA A 1 78 ? 10.395 7.664 -7.914 1.00 88.75 78 ALA A CA 1
ATOM 625 C C . ALA A 1 78 ? 9.962 6.779 -6.736 1.00 88.75 78 ALA A C 1
ATOM 627 O O . ALA A 1 78 ? 8.891 6.975 -6.167 1.00 88.75 78 ALA A O 1
ATOM 628 N N . ARG A 1 79 ? 10.820 5.837 -6.329 1.00 90.31 79 ARG A N 1
ATOM 629 C CA . ARG A 1 79 ? 10.561 4.968 -5.181 1.00 90.31 79 ARG A CA 1
ATOM 630 C C . ARG A 1 79 ? 10.625 5.714 -3.847 1.00 90.31 79 ARG A C 1
ATOM 632 O O . ARG A 1 79 ? 9.810 5.445 -2.971 1.00 90.31 79 ARG A O 1
ATOM 639 N N . GLU A 1 80 ? 11.573 6.633 -3.681 1.00 92.88 80 GLU A N 1
ATOM 640 C CA . GLU A 1 80 ? 11.641 7.499 -2.495 1.00 92.88 80 GLU A CA 1
ATOM 641 C C . GLU A 1 80 ? 10.408 8.401 -2.386 1.00 92.88 80 GLU A C 1
ATOM 643 O O . GLU A 1 80 ? 9.793 8.453 -1.324 1.00 92.88 80 GLU A O 1
ATOM 648 N N . ASP A 1 81 ? 9.996 9.040 -3.485 1.00 93.75 81 ASP A N 1
ATOM 649 C CA . ASP A 1 81 ? 8.781 9.864 -3.531 1.00 93.75 81 ASP A CA 1
ATOM 650 C C . ASP A 1 81 ? 7.526 9.047 -3.188 1.00 93.75 81 ASP A C 1
ATOM 652 O O . ASP A 1 81 ? 6.702 9.473 -2.375 1.00 93.75 81 ASP A O 1
ATOM 656 N N . LEU A 1 82 ? 7.414 7.831 -3.735 1.00 94.81 82 LEU A N 1
ATOM 657 C CA . LEU A 1 82 ? 6.348 6.901 -3.371 1.00 94.81 82 LEU A CA 1
ATOM 658 C C . LEU A 1 82 ? 6.361 6.594 -1.866 1.00 94.81 82 LEU A C 1
ATOM 660 O O . LEU A 1 82 ? 5.325 6.685 -1.212 1.00 94.81 82 LEU A O 1
ATOM 664 N N . CYS A 1 83 ? 7.525 6.258 -1.308 1.00 95.62 83 CYS A N 1
ATOM 665 C CA . CYS A 1 83 ? 7.667 5.921 0.107 1.00 95.62 83 CYS A CA 1
ATOM 666 C C . CYS A 1 83 ? 7.236 7.079 1.021 1.00 95.62 83 CYS A C 1
ATOM 668 O O . CYS A 1 83 ? 6.547 6.855 2.020 1.00 95.62 83 CYS A O 1
ATOM 670 N N . VAL A 1 84 ? 7.575 8.321 0.656 1.00 96.44 84 VAL A N 1
ATOM 671 C CA . VAL A 1 84 ? 7.146 9.526 1.382 1.00 96.44 84 VAL A CA 1
ATOM 672 C C . VAL A 1 84 ? 5.627 9.680 1.335 1.00 96.44 84 VAL A C 1
ATOM 674 O O . VAL A 1 84 ? 5.002 9.845 2.379 1.00 96.44 84 VAL A O 1
ATOM 677 N N . LYS A 1 85 ? 5.012 9.571 0.153 1.00 95.81 85 LYS A N 1
ATOM 678 C CA . LYS A 1 85 ? 3.550 9.684 0.002 1.00 95.81 85 LYS A CA 1
ATOM 679 C C . LYS A 1 85 ? 2.797 8.602 0.773 1.00 95.81 85 LYS A C 1
ATOM 681 O O . LYS A 1 85 ? 1.809 8.902 1.436 1.00 95.81 85 LYS A O 1
ATOM 686 N N . VAL A 1 86 ? 3.284 7.363 0.723 1.00 96.81 86 VAL A N 1
ATOM 687 C CA . VAL A 1 86 ? 2.720 6.247 1.493 1.00 96.81 86 VAL A CA 1
ATOM 688 C C . VAL A 1 86 ? 2.886 6.476 2.996 1.00 96.81 86 VAL A C 1
ATOM 690 O O . VAL A 1 86 ? 1.959 6.197 3.748 1.00 96.81 86 VAL A O 1
ATOM 693 N N . SER A 1 87 ? 4.019 7.036 3.434 1.00 97.25 87 SER A N 1
ATOM 694 C CA . SER A 1 87 ? 4.242 7.359 4.851 1.00 97.25 87 SER A CA 1
ATOM 695 C C . SER A 1 87 ? 3.259 8.413 5.355 1.00 97.25 87 SER A C 1
ATOM 697 O O . SER A 1 87 ? 2.723 8.260 6.446 1.00 97.25 87 SER A O 1
ATOM 699 N N . LEU A 1 88 ? 2.975 9.444 4.551 1.00 96.81 88 LEU A N 1
ATOM 700 C CA . LEU A 1 88 ? 1.968 10.452 4.893 1.00 96.81 88 LEU A CA 1
ATOM 701 C C . LEU A 1 88 ? 0.581 9.821 5.042 1.00 96.81 88 LEU A C 1
ATOM 703 O O . LEU A 1 88 ? -0.089 10.053 6.043 1.00 96.81 88 LEU A O 1
ATOM 707 N N . LEU A 1 89 ? 0.184 8.968 4.091 1.00 96.44 89 LEU A N 1
ATOM 708 C CA . LEU A 1 89 ? -1.080 8.235 4.175 1.00 96.44 89 LEU A CA 1
ATOM 709 C C . LEU A 1 89 ? -1.133 7.345 5.426 1.00 96.44 89 LEU A C 1
ATOM 711 O O . LEU A 1 89 ? -2.124 7.356 6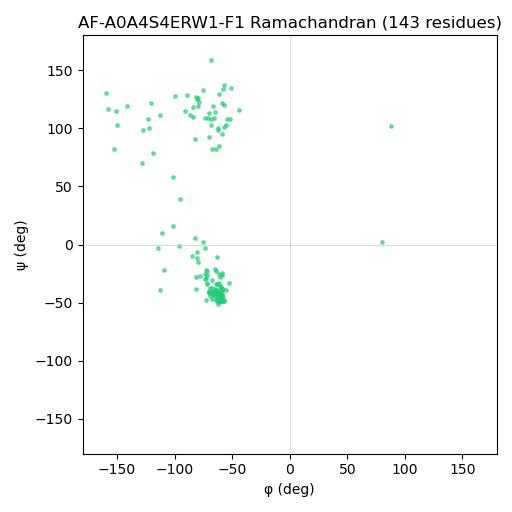.146 1.00 96.44 89 LEU A O 1
ATOM 715 N N . ARG A 1 90 ? -0.059 6.604 5.717 1.00 96.44 90 ARG A N 1
ATOM 716 C CA . ARG A 1 90 ? 0.055 5.777 6.925 1.00 96.44 90 ARG A CA 1
ATOM 717 C C . ARG A 1 90 ? -0.133 6.608 8.190 1.00 96.44 90 ARG A C 1
ATOM 719 O O . ARG A 1 90 ? -0.854 6.182 9.083 1.00 96.44 90 ARG A O 1
ATOM 726 N N . ASP A 1 91 ? 0.534 7.752 8.289 1.00 96.75 91 ASP A N 1
ATOM 727 C CA . ASP A 1 91 ? 0.488 8.587 9.490 1.00 96.75 91 ASP A CA 1
ATOM 728 C C . ASP A 1 91 ? -0.916 9.134 9.754 1.00 96.75 91 ASP A C 1
ATOM 730 O O . ASP A 1 91 ? -1.323 9.227 10.910 1.00 96.75 91 ASP A O 1
ATOM 734 N N . GLU A 1 92 ? -1.679 9.427 8.703 1.00 96.00 92 GLU A N 1
ATOM 735 C CA . GLU A 1 92 ? -3.092 9.787 8.823 1.00 96.00 92 GLU A CA 1
ATOM 736 C C . GLU A 1 92 ? -3.954 8.600 9.263 1.00 96.00 92 GLU A C 1
ATOM 738 O O . GLU A 1 92 ? -4.739 8.733 10.197 1.00 96.00 92 GLU A O 1
ATOM 743 N N . LEU A 1 93 ? -3.746 7.417 8.677 1.00 95.69 93 LEU A N 1
ATOM 744 C CA . LEU A 1 93 ? -4.460 6.197 9.077 1.00 95.69 93 LEU A CA 1
ATOM 745 C C . LEU A 1 93 ? -4.193 5.812 10.540 1.00 95.69 93 LEU A C 1
ATOM 747 O O . LEU A 1 93 ? -5.062 5.281 11.225 1.00 95.69 93 LEU A O 1
ATOM 751 N N . LEU A 1 94 ? -2.986 6.087 11.038 1.00 94.56 94 LEU A N 1
ATOM 752 C CA . LEU A 1 94 ? -2.633 5.857 12.438 1.00 94.56 94 LEU A CA 1
ATOM 753 C C . LEU A 1 94 ? -3.311 6.849 13.390 1.00 94.56 94 LEU A C 1
ATOM 755 O O . LEU A 1 94 ? -3.523 6.509 14.552 1.00 94.56 94 LEU A O 1
ATOM 759 N N . GLN A 1 95 ? -3.663 8.050 12.925 1.00 94.62 95 GLN A N 1
ATOM 760 C CA . GLN A 1 95 ? -4.448 9.001 13.719 1.00 94.62 95 GLN A CA 1
ATOM 761 C C . GLN A 1 95 ? -5.914 8.573 13.835 1.00 94.62 95 GLN A C 1
ATOM 763 O O . GLN A 1 95 ? -6.567 8.918 14.816 1.00 94.62 95 GLN A O 1
ATOM 768 N N . SER A 1 96 ? -6.408 7.799 12.869 1.00 91.19 96 SER A N 1
ATOM 769 C CA . SER A 1 96 ? -7.786 7.317 12.803 1.00 91.19 96 SER A CA 1
ATOM 770 C C . SER A 1 96 ? -7.964 5.865 13.258 1.00 91.19 96 SER A C 1
ATOM 772 O O . SER A 1 96 ? -8.991 5.271 12.965 1.00 91.19 96 SER A O 1
ATOM 774 N N . VAL A 1 97 ? -6.991 5.262 13.954 1.00 87.44 97 VAL A N 1
ATOM 775 C CA . VAL A 1 97 ? -6.960 3.801 14.194 1.00 87.44 97 VAL A CA 1
ATOM 776 C C . VAL A 1 97 ? -8.183 3.242 14.940 1.00 87.44 97 VAL A C 1
ATOM 778 O O . VAL A 1 97 ? -8.485 2.060 14.815 1.00 87.44 97 VAL A O 1
ATOM 781 N N . ASP A 1 98 ? -8.874 4.080 15.714 1.00 89.44 98 ASP A N 1
ATOM 782 C CA . ASP A 1 98 ? -10.053 3.700 16.500 1.00 89.44 98 ASP A CA 1
ATOM 783 C C . ASP A 1 98 ? -11.386 4.019 15.787 1.00 89.44 98 ASP A C 1
ATOM 785 O O . ASP A 1 98 ? -12.457 3.732 16.326 1.00 89.44 98 ASP A O 1
ATOM 789 N N . ASP A 1 99 ? -11.339 4.617 14.590 1.00 93.06 99 ASP A N 1
ATOM 790 C CA . ASP A 1 99 ? -12.503 5.065 13.824 1.00 93.06 99 ASP A CA 1
ATOM 791 C C . ASP A 1 99 ? -12.469 4.496 12.397 1.00 93.06 99 ASP A C 1
ATOM 793 O O . ASP A 1 99 ? -11.803 5.008 11.495 1.00 93.06 99 ASP A O 1
ATOM 797 N N . ALA A 1 100 ? -13.222 3.414 12.198 1.00 89.19 100 ALA A N 1
ATOM 798 C CA . ALA A 1 100 ? -13.307 2.726 10.915 1.00 89.19 100 ALA A CA 1
ATOM 799 C C . ALA A 1 100 ? -13.912 3.603 9.804 1.00 89.19 100 ALA A C 1
ATOM 801 O O . ALA A 1 100 ? -13.493 3.496 8.651 1.00 89.19 100 ALA A O 1
ATOM 802 N N . ASP A 1 101 ? -14.867 4.480 10.131 1.00 92.56 101 ASP A N 1
ATOM 803 C CA . ASP A 1 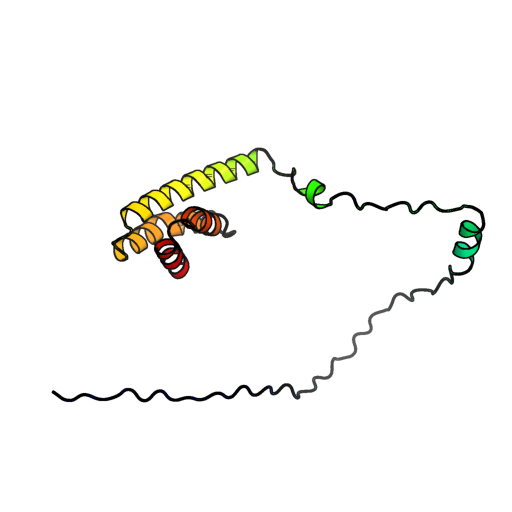101 ? -15.485 5.369 9.143 1.00 92.56 101 ASP A CA 1
ATOM 804 C C . ASP A 1 101 ? -14.470 6.424 8.678 1.00 92.56 101 ASP A C 1
ATOM 806 O O . ASP A 1 101 ? -14.383 6.749 7.490 1.00 92.56 101 ASP A O 1
ATOM 810 N N . GLU A 1 102 ? -13.642 6.909 9.604 1.00 94.31 102 GLU A N 1
ATOM 811 C CA . GLU A 1 102 ? -12.543 7.817 9.294 1.00 94.31 102 GLU A CA 1
ATOM 812 C C . GLU A 1 102 ? -11.457 7.144 8.443 1.00 94.31 102 GLU A C 1
ATOM 814 O O . GLU A 1 102 ? -11.000 7.731 7.461 1.00 94.31 102 GLU A O 1
ATOM 819 N N . ILE A 1 103 ? -11.084 5.900 8.759 1.00 93.50 103 ILE A N 1
ATOM 820 C CA . ILE A 1 103 ? -10.136 5.109 7.956 1.00 93.50 103 ILE A CA 1
ATOM 821 C C . ILE A 1 103 ? -10.633 4.979 6.515 1.00 93.50 103 ILE A C 1
ATOM 823 O O . ILE A 1 103 ? -9.880 5.247 5.574 1.00 93.50 103 ILE A O 1
ATOM 827 N N . VAL A 1 104 ? -11.905 4.612 6.328 1.00 93.69 104 VAL A N 1
ATOM 828 C CA . VAL A 1 104 ? -12.521 4.504 4.997 1.00 93.69 104 VAL A CA 1
ATOM 829 C C . VAL A 1 104 ? -12.464 5.846 4.273 1.00 93.69 104 VAL A C 1
ATOM 831 O O . VAL A 1 104 ? -12.029 5.896 3.123 1.00 93.69 104 VAL A O 1
ATOM 834 N N . ARG A 1 105 ? -12.810 6.946 4.948 1.00 95.06 105 ARG A N 1
ATOM 835 C CA . ARG A 1 105 ? -12.756 8.295 4.369 1.00 95.06 105 ARG A CA 1
ATOM 836 C C . ARG A 1 105 ? -11.350 8.673 3.896 1.00 95.06 105 ARG A C 1
ATOM 838 O O . ARG A 1 105 ? -11.192 9.155 2.773 1.00 95.06 105 ARG A O 1
ATOM 845 N N . VAL A 1 106 ? -10.327 8.435 4.720 1.00 95.75 106 VAL A N 1
ATOM 846 C CA . VAL A 1 106 ? -8.920 8.714 4.377 1.00 95.75 106 VAL A CA 1
ATOM 847 C C . VAL A 1 106 ? -8.483 7.886 3.165 1.00 95.75 106 VAL A C 1
ATOM 849 O O . VAL A 1 106 ? -7.832 8.401 2.248 1.00 95.75 106 VAL A O 1
ATOM 852 N N . LEU A 1 107 ? -8.862 6.607 3.119 1.00 95.00 107 LEU A N 1
ATOM 853 C CA . LEU A 1 107 ? -8.543 5.726 1.998 1.00 95.00 107 LEU A CA 1
ATOM 854 C C . LEU A 1 107 ? -9.277 6.124 0.708 1.00 95.00 107 LEU A C 1
AT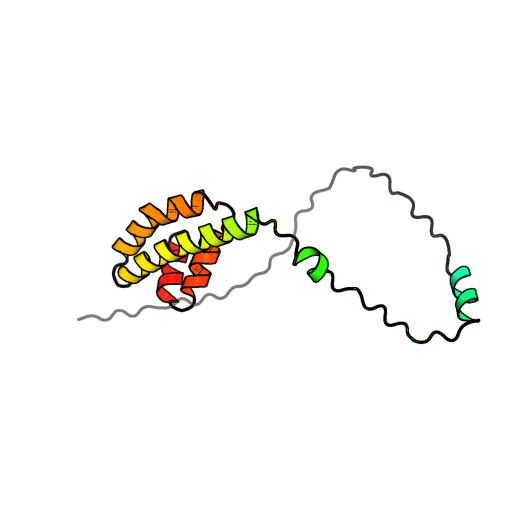OM 856 O O . LEU A 1 107 ? -8.668 6.083 -0.362 1.00 95.00 107 LEU A O 1
ATOM 860 N N . GLU A 1 108 ? -10.531 6.568 0.779 1.00 95.00 108 GLU A N 1
ATOM 861 C CA . GLU A 1 108 ? -11.275 7.076 -0.381 1.00 95.00 108 GLU A CA 1
ATOM 862 C C . GLU A 1 108 ? -10.677 8.375 -0.933 1.00 95.00 108 GLU A C 1
ATOM 864 O O . GLU A 1 108 ? -10.503 8.514 -2.146 1.00 95.00 108 GLU A O 1
ATOM 869 N N . GLU A 1 109 ? -10.322 9.317 -0.058 1.00 94.44 109 GLU A N 1
ATOM 870 C CA . GLU A 1 109 ? -9.801 10.623 -0.466 1.00 94.44 109 GLU A CA 1
ATOM 871 C C . GLU A 1 109 ? -8.369 10.518 -1.019 1.00 94.44 109 GLU A C 1
ATOM 873 O O . GLU A 1 109 ? -8.045 11.054 -2.086 1.00 94.44 109 GLU A O 1
ATOM 878 N N . LYS A 1 110 ? -7.495 9.805 -0.302 1.00 93.44 110 LYS A N 1
ATOM 879 C CA . LYS A 1 110 ? -6.044 9.808 -0.551 1.00 93.44 110 LYS A CA 1
ATOM 880 C C . LYS A 1 110 ? -5.529 8.472 -1.061 1.00 93.44 110 LYS A C 1
ATOM 882 O O . LYS A 1 110 ? -4.693 8.448 -1.964 1.00 93.44 110 LYS A O 1
ATOM 887 N N . GLY A 1 111 ? -6.049 7.365 -0.539 1.00 92.75 111 GLY A N 1
ATOM 888 C CA . GLY A 1 111 ? -5.667 6.017 -0.967 1.00 92.75 111 GLY A CA 1
ATOM 889 C C . GLY A 1 111 ? -6.005 5.756 -2.436 1.00 92.75 111 GLY A C 1
ATOM 890 O O . GLY A 1 111 ? -5.122 5.398 -3.211 1.00 92.75 111 GLY A O 1
ATOM 891 N N . VAL A 1 112 ? -7.246 6.017 -2.861 1.00 93.31 112 VAL A N 1
ATOM 892 C CA . VAL A 1 112 ? -7.705 5.758 -4.242 1.00 93.31 112 VAL A CA 1
ATOM 893 C C . VAL A 1 112 ? -6.855 6.499 -5.273 1.00 93.31 112 VAL A C 1
ATOM 895 O O . VAL A 1 112 ? -6.457 5.920 -6.287 1.00 93.31 112 VAL A O 1
ATOM 898 N N . SER A 1 113 ? -6.549 7.776 -5.031 1.00 93.50 113 SER A N 1
ATOM 899 C CA . SER A 1 113 ? -5.721 8.565 -5.948 1.00 93.50 113 SER A CA 1
ATOM 900 C C . SER A 1 113 ? -4.282 8.041 -6.002 1.00 93.50 113 SER A C 1
ATOM 902 O O . SER A 1 113 ? -3.733 7.881 -7.096 1.00 93.50 113 SER A O 1
ATOM 904 N N . LEU A 1 114 ? -3.703 7.687 -4.851 1.00 94.12 114 LEU A N 1
ATOM 905 C CA . LEU A 1 114 ? -2.359 7.124 -4.754 1.00 94.12 114 LEU A CA 1
ATOM 906 C C . LEU A 1 114 ? -2.253 5.761 -5.457 1.00 94.12 114 LEU A C 1
ATOM 908 O O . LEU A 1 114 ? -1.356 5.559 -6.277 1.00 94.12 114 LEU A O 1
ATOM 912 N N . PHE A 1 115 ? -3.191 4.847 -5.205 1.00 94.00 115 PHE A N 1
ATOM 913 C CA . PHE A 1 115 ? -3.217 3.517 -5.823 1.00 94.00 115 PHE A CA 1
ATOM 914 C C . PHE A 1 115 ? -3.493 3.581 -7.325 1.00 94.00 115 PHE A C 1
ATOM 916 O O . PHE A 1 115 ? -2.971 2.775 -8.089 1.00 94.00 115 PHE A O 1
ATOM 923 N N . LYS A 1 116 ? -4.256 4.576 -7.786 1.00 92.81 116 LYS A N 1
ATOM 924 C CA . LYS A 1 116 ? -4.492 4.785 -9.216 1.00 92.81 116 LYS A CA 1
ATOM 925 C C . LYS A 1 116 ? -3.242 5.271 -9.950 1.00 92.81 116 LYS A C 1
ATOM 927 O O . LYS A 1 116 ? -2.988 4.820 -11.066 1.00 92.81 116 LYS A O 1
ATOM 932 N N . ILE A 1 117 ? -2.466 6.176 -9.346 1.00 91.94 117 ILE A N 1
ATOM 933 C CA . ILE A 1 117 ? -1.177 6.623 -9.903 1.00 91.94 117 ILE A CA 1
ATOM 934 C C . ILE A 1 117 ? -0.198 5.442 -9.957 1.00 91.94 117 ILE A C 1
ATOM 936 O O . ILE A 1 117 ? 0.482 5.243 -10.962 1.00 91.94 117 ILE A O 1
ATOM 940 N N . HIS A 1 118 ? -0.188 4.622 -8.908 1.00 91.38 118 HIS A N 1
ATOM 941 C CA . HIS A 1 118 ? 0.644 3.427 -8.775 1.00 91.38 118 HIS A CA 1
ATOM 942 C C . HIS A 1 118 ? -0.157 2.150 -9.056 1.00 91.38 118 HIS A C 1
ATOM 944 O O . HIS A 1 118 ? -0.272 1.255 -8.218 1.00 91.38 118 HIS A O 1
ATOM 950 N N . SER A 1 119 ? -0.724 2.082 -10.265 1.00 90.81 119 SER A N 1
ATOM 951 C CA . SER A 1 119 ? -1.574 0.966 -10.719 1.00 90.81 119 SER A CA 1
ATOM 952 C C . SER A 1 119 ? -0.864 -0.394 -10.799 1.00 90.81 119 SER A C 1
ATOM 954 O O . SER A 1 119 ? -1.517 -1.424 -10.939 1.00 90.81 119 SER A O 1
ATOM 956 N N . ASP A 1 120 ? 0.464 -0.411 -10.680 1.00 91.31 120 ASP A N 1
ATOM 957 C CA . ASP A 1 120 ? 1.280 -1.619 -10.543 1.00 91.31 120 ASP A CA 1
ATOM 958 C C . ASP A 1 120 ? 1.164 -2.271 -9.152 1.00 91.31 120 ASP A C 1
ATOM 960 O O . ASP A 1 120 ? 1.750 -3.325 -8.908 1.00 91.31 120 ASP A O 1
ATOM 964 N N . GLY A 1 121 ? 0.417 -1.648 -8.235 1.00 92.81 121 GLY A N 1
ATOM 965 C CA . GLY A 1 121 ? 0.212 -2.120 -6.869 1.00 92.81 121 GLY A CA 1
ATOM 966 C C . GLY A 1 121 ? 1.373 -1.790 -5.932 1.00 92.81 121 GLY A C 1
ATOM 967 O O . GLY A 1 121 ? 1.311 -2.136 -4.753 1.00 92.81 121 GLY A O 1
ATOM 968 N N . SER A 1 122 ? 2.411 -1.096 -6.414 1.00 94.19 122 SER A N 1
ATOM 969 C CA . SER A 1 122 ? 3.593 -0.760 -5.612 1.00 94.19 122 SER A CA 1
ATOM 970 C C . SER A 1 122 ? 3.231 0.054 -4.369 1.00 94.19 122 SER A C 1
ATOM 972 O O . SER A 1 122 ? 3.709 -0.255 -3.281 1.00 94.19 122 SER A O 1
ATOM 974 N N . ALA A 1 123 ? 2.325 1.028 -4.498 1.00 95.56 123 ALA A N 1
ATOM 975 C CA . ALA A 1 123 ? 1.864 1.843 -3.375 1.00 95.56 123 ALA A CA 1
ATOM 976 C C . ALA A 1 123 ? 1.092 1.044 -2.322 1.00 95.56 123 ALA A C 1
ATOM 978 O O . ALA A 1 123 ? 1.287 1.253 -1.128 1.00 95.56 123 ALA A O 1
ATOM 979 N N . PHE A 1 124 ? 0.239 0.117 -2.757 1.00 95.38 124 PHE A N 1
ATOM 980 C CA . PHE A 1 124 ? -0.526 -0.730 -1.849 1.00 95.38 124 PHE A CA 1
ATOM 981 C C . PHE A 1 124 ? 0.389 -1.691 -1.081 1.00 95.38 124 PHE A C 1
ATOM 983 O O . PHE A 1 124 ? 0.319 -1.780 0.144 1.00 95.38 124 PHE A O 1
ATOM 990 N N . VAL A 1 125 ? 1.314 -2.354 -1.783 1.00 95.50 125 VAL A N 1
ATOM 991 C CA . VAL A 1 125 ? 2.294 -3.254 -1.158 1.00 95.50 125 VAL A CA 1
ATOM 992 C C . VAL A 1 125 ? 3.207 -2.494 -0.196 1.00 95.50 125 VAL A C 1
ATOM 994 O O . VAL A 1 125 ? 3.470 -2.985 0.901 1.00 95.50 125 VAL A O 1
ATOM 997 N N . GLU A 1 126 ? 3.670 -1.301 -0.574 1.00 97.19 126 GLU A N 1
ATOM 998 C CA . GLU A 1 126 ? 4.490 -0.453 0.294 1.00 97.19 126 GLU A CA 1
ATOM 999 C C . GLU A 1 126 ? 3.715 -0.025 1.548 1.00 97.19 126 GLU A C 1
ATOM 1001 O O . GLU A 1 126 ? 4.256 -0.100 2.649 1.00 97.19 126 GLU A O 1
ATOM 1006 N N . LEU A 1 127 ? 2.429 0.323 1.424 1.00 96.94 127 LEU A N 1
ATOM 1007 C CA . LEU A 1 127 ? 1.590 0.673 2.573 1.00 96.94 127 LEU A CA 1
ATOM 1008 C C . LEU A 1 127 ? 1.457 -0.500 3.549 1.00 96.94 127 LEU A C 1
ATOM 1010 O O . LEU A 1 127 ? 1.731 -0.344 4.738 1.00 96.94 127 LEU A O 1
ATOM 1014 N N . LEU A 1 128 ? 1.123 -1.694 3.054 1.00 96.06 128 LEU A N 1
ATOM 1015 C CA . LEU A 1 128 ? 1.060 -2.902 3.885 1.00 96.06 128 LEU A CA 1
ATOM 1016 C C . LEU A 1 128 ? 2.417 -3.237 4.517 1.00 96.06 128 LEU A C 1
ATOM 1018 O O . LEU A 1 128 ? 2.488 -3.697 5.657 1.00 96.06 128 LEU A O 1
ATOM 1022 N N . ASN A 1 129 ? 3.509 -2.986 3.794 1.00 96.25 129 ASN A N 1
ATOM 1023 C CA . ASN A 1 129 ? 4.858 -3.183 4.300 1.00 96.25 129 ASN A CA 1
ATOM 1024 C C . ASN A 1 129 ? 5.175 -2.242 5.474 1.00 96.25 129 ASN A C 1
ATOM 1026 O O . ASN A 1 129 ? 5.774 -2.680 6.457 1.00 96.25 129 ASN A O 1
ATOM 1030 N N . GLN A 1 130 ? 4.739 -0.984 5.405 1.00 96.69 130 GLN A N 1
ATOM 1031 C CA . GLN A 1 130 ? 4.888 -0.021 6.498 1.00 96.69 130 GLN A CA 1
ATOM 1032 C C . GLN A 1 130 ? 3.927 -0.294 7.663 1.00 96.69 130 GLN A C 1
ATOM 1034 O O . GLN A 1 130 ? 4.276 -0.038 8.814 1.00 96.69 130 GLN A O 1
ATOM 1039 N N . LEU A 1 131 ? 2.756 -0.875 7.390 1.00 95.94 131 LEU A N 1
ATOM 1040 C CA . LEU A 1 131 ? 1.765 -1.266 8.395 1.00 95.94 131 LEU A CA 1
ATOM 1041 C C . LEU A 1 131 ? 2.054 -2.618 9.070 1.00 95.94 131 LEU A C 1
ATOM 1043 O O . LEU A 1 131 ? 1.260 -3.069 9.891 1.00 95.94 131 LEU A O 1
ATOM 1047 N N . ARG A 1 132 ? 3.199 -3.263 8.802 1.00 94.06 132 ARG A N 1
ATOM 1048 C CA . ARG A 1 132 ? 3.565 -4.557 9.419 1.00 94.06 132 ARG A CA 1
ATOM 1049 C C . ARG A 1 132 ? 3.491 -4.561 10.947 1.00 94.06 132 ARG A C 1
ATOM 1051 O O . ARG A 1 132 ? 3.183 -5.595 11.533 1.00 94.06 132 ARG A O 1
ATOM 1058 N N . SER A 1 133 ? 3.784 -3.428 11.582 1.00 94.25 133 SER A N 1
ATOM 1059 C CA . SER A 1 133 ? 3.724 -3.274 13.041 1.00 94.25 133 SER A CA 1
ATOM 1060 C C . SER A 1 133 ? 2.306 -3.028 13.576 1.00 94.25 133 SER A C 1
ATOM 1062 O O . SER A 1 133 ? 2.113 -3.054 14.789 1.00 94.25 133 SER A O 1
ATOM 1064 N N . TRP A 1 134 ? 1.315 -2.844 12.696 1.00 94.31 134 TRP A N 1
ATOM 1065 C CA . TRP A 1 134 ? -0.099 -2.623 13.020 1.00 94.31 134 TRP A CA 1
ATOM 1066 C C . TRP A 1 134 ? -1.009 -3.595 12.244 1.00 94.31 134 TRP A C 1
ATOM 1068 O O . TRP A 1 134 ? -1.748 -3.178 11.350 1.00 94.31 134 TRP A O 1
ATOM 1078 N N . PRO A 1 135 ? -0.989 -4.904 12.576 1.00 93.44 135 PRO A N 1
ATOM 1079 C CA . PRO A 1 135 ? -1.742 -5.915 11.834 1.00 93.44 135 PRO A CA 1
ATOM 1080 C C . PRO A 1 135 ? -3.252 -5.654 11.693 1.00 93.44 135 PRO A C 1
ATOM 1082 O O . PRO A 1 135 ? -3.762 -5.906 10.606 1.00 93.44 135 PRO A O 1
ATOM 1085 N N . PRO A 1 136 ? -3.979 -5.145 12.713 1.00 92.31 136 PRO A N 1
ATOM 1086 C CA . PRO A 1 136 ? -5.406 -4.848 12.561 1.00 92.31 136 PRO A CA 1
ATOM 1087 C C . PRO A 1 136 ? -5.676 -3.819 11.457 1.00 92.31 136 PRO A C 1
ATOM 1089 O O . PRO A 1 136 ? -6.448 -4.087 10.542 1.00 92.31 136 PRO A O 1
ATOM 1092 N N . LEU A 1 137 ? -4.942 -2.704 11.475 1.00 93.75 137 LEU A N 1
ATOM 1093 C CA . LEU A 1 137 ? -5.062 -1.648 10.472 1.00 93.75 137 LEU A CA 1
ATOM 1094 C C . LEU A 1 137 ? -4.652 -2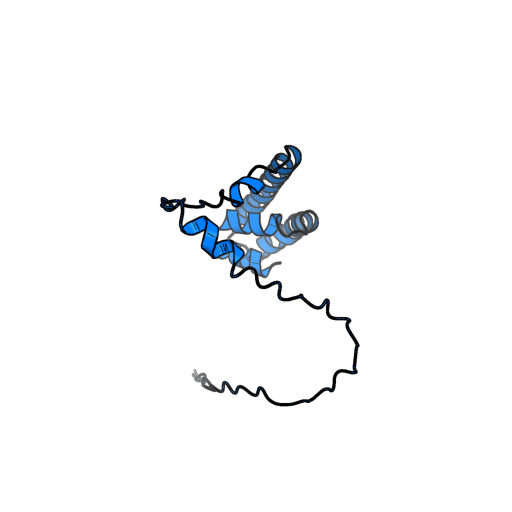.141 9.076 1.00 93.75 137 LEU A C 1
ATOM 1096 O O . LEU A 1 137 ? -5.304 -1.827 8.086 1.00 93.75 137 LEU A O 1
ATOM 1100 N N . ALA A 1 138 ? -3.605 -2.966 8.984 1.00 94.69 138 ALA A N 1
ATOM 1101 C CA . ALA A 1 138 ? -3.200 -3.575 7.716 1.00 94.69 138 ALA A CA 1
ATOM 1102 C C . ALA A 1 138 ? -4.310 -4.450 7.104 1.00 94.69 138 ALA A C 1
ATOM 1104 O O . ALA A 1 138 ? -4.466 -4.477 5.885 1.00 94.69 138 ALA A O 1
ATOM 1105 N N . ILE A 1 139 ? -5.081 -5.156 7.938 1.00 93.69 139 ILE A N 1
ATOM 1106 C CA . ILE A 1 139 ? -6.206 -5.987 7.496 1.00 93.69 139 ILE A CA 1
ATOM 1107 C C . ILE A 1 139 ? -7.366 -5.118 7.000 1.00 93.69 139 ILE A C 1
ATOM 1109 O O . ILE A 1 139 ? -7.952 -5.432 5.967 1.00 93.69 139 ILE A O 1
ATOM 1113 N N . GLU A 1 140 ? -7.683 -4.025 7.692 1.00 92.25 140 GLU A N 1
ATOM 1114 C CA . GLU A 1 140 ? -8.733 -3.096 7.256 1.00 92.25 140 GLU A CA 1
ATOM 1115 C C . GLU A 1 140 ? -8.401 -2.461 5.905 1.00 92.25 140 GLU A C 1
ATOM 1117 O O . GLU A 1 140 ? -9.209 -2.512 4.978 1.00 92.25 140 GLU A O 1
ATOM 1122 N N . VAL A 1 141 ? -7.169 -1.969 5.749 1.00 92.00 141 VAL A N 1
ATOM 1123 C CA . VAL A 1 141 ? -6.665 -1.447 4.472 1.00 92.00 141 VAL A CA 1
ATOM 1124 C C . VAL A 1 141 ? -6.717 -2.518 3.376 1.00 92.00 141 VAL A C 1
ATOM 1126 O O . VAL A 1 141 ? -7.061 -2.214 2.235 1.00 92.00 141 VAL A O 1
ATOM 1129 N N . PHE A 1 142 ? -6.409 -3.776 3.705 1.00 93.00 142 PHE A N 1
ATOM 1130 C CA . PHE A 1 142 ? -6.464 -4.882 2.749 1.00 93.00 142 PHE A CA 1
ATOM 1131 C C . PHE A 1 142 ? -7.885 -5.182 2.264 1.00 93.00 142 PHE A C 1
ATOM 1133 O O . PHE A 1 142 ? -8.072 -5.463 1.087 1.00 93.00 142 PHE A O 1
ATOM 1140 N N . PHE A 1 143 ? -8.883 -5.124 3.146 1.00 89.81 143 PHE A N 1
ATOM 1141 C CA . PHE A 1 143 ? -10.279 -5.359 2.765 1.00 89.81 143 PHE A CA 1
ATOM 1142 C C . PHE A 1 143 ? -10.952 -4.154 2.103 1.00 89.81 143 PHE A C 1
ATOM 1144 O O . PHE A 1 143 ? -12.010 -4.316 1.499 1.00 89.81 143 PHE A O 1
ATOM 1151 N N . PHE A 1 144 ? -10.354 -2.967 2.206 1.00 86.19 144 PHE A N 1
ATOM 1152 C CA . PHE A 1 144 ? -10.828 -1.770 1.520 1.00 86.19 144 PHE A CA 1
ATOM 1153 C C . PHE A 1 144 ? -10.582 -1.796 -0.000 1.00 86.19 144 PHE A C 1
ATOM 1155 O O . PHE A 1 144 ? -11.370 -1.220 -0.749 1.00 86.19 144 PHE A O 1
ATOM 1162 N N . THR A 1 145 ? -9.478 -2.407 -0.450 1.00 69.56 145 THR A N 1
ATOM 1163 C CA . THR A 1 145 ? -9.011 -2.351 -1.856 1.00 69.56 145 THR A CA 1
ATOM 1164 C C . THR A 1 145 ? -9.623 -3.443 -2.721 1.00 69.56 145 THR A C 1
ATOM 1166 O O . THR A 1 145 ? -9.879 -3.151 -3.911 1.00 69.56 145 THR A O 1
#

Organism: Camellia sinensis var. sinensis (NCBI:txid542762)

pLDDT: mean 73.98, std 20.73, range [39.59, 97.25]

Radius of gyration: 30.45 Å; Cα contacts (8 Å, |Δi|>4): 40; chains: 1; bounding box: 81×52×68 Å

Foldseek 3Di:
DDDDDDDDDDDDDDDDDPDDDDDDDDDDDDDDPPPPPPPCVVVVVVVVVPDDDDPPPPPDPPVVVVVVPPDDPVNVVVLVVLLVLLVVLLVQCVVCVVPLVSNLVSCVVRVVVSCVVVVVCSSVVSNLVVCVVPVVSSVSSVVSD

Secondary structure (DSSP, 8-state):
----PPPP---------------PPP-------------THHHHHHHTTS------------THHHHHT---HHHHHHHHHHHHHHHHHHHHHHHTTT-HHHHHHHIIIIIHHHHHHTTTSHHHHHHHHHGGG-HHHHHHHHHH-

Solvent-accessible surface area (backbone atoms only — not comparable to full-atom values): 9639 Å² total; per-residue (Å²): 142,81,90,82,82,85,81,82,84,88,78,91,78,90,78,90,78,92,77,89,80,93,74,87,78,77,91,75,90,70,87,74,81,81,78,76,82,72,79,57,74,66,69,59,61,65,64,64,75,78,48,90,74,73,85,75,78,80,70,74,72,67,65,66,67,77,59,74,73,73,66,51,75,65,53,54,50,54,50,52,54,48,52,52,55,39,49,55,54,48,56,52,45,62,75,29,71,92,35,69,71,52,38,52,52,50,38,61,70,50,42,50,56,49,38,60,77,30,70,87,42,58,49,55,54,49,40,48,62,71,28,63,89,40,60,70,62,36,51,53,58,58,75,70,110

Nearest PDB structures (foldseek):
  2kjg-assembly1_A  TM=3.564E-01  e=8.993E+00  Saccharolobus solfataricus

Mean predicted aligned error: 19.19 Å

Sequence (145 aa):
MMKRVWRISDAAQAELFLHRSSAKPKTLTNPLPILTKISTQRFIRELYASQNPKPSSFSFPNIIGLFANKWSCADIRAREDLCVKVSLLRDELLQSVDDADEIVRVLEEKGVSLFKIHSDGSAFVELLNQLRSWPPLAIEVFFFT